Protein AF-A0A382S9G7-F1 (afdb_monomer_lite)

Sequence (93 aa):
MLIIFILILQFFRNPKIIVNSNDNYILSPVDGKIVIIEKVYEPEFFNKERLQVSIFMSPTNVHVTRYPMTGRVIYAKYHPGKYLVAWHPKSST

InterPro domains:
  IPR003817 Phosphatidylserine decarboxylase-related [PF02666] (7-91)
  IPR033175 Phosphatidylserine decarboxylase, prokaryotes [PTHR35809] (2-92)

Secondary structure (DSSP, 8-state):
-HHHHHHHHHHS----------TT----SSSSEEEEEEEEEETTTT-EEEEEEEEE--TTS------SSS---------------TTSGGG--

pLDDT: mean 88.78, std 10.1, range [52.78, 97.31]

Structure (mmCIF, N/CA/C/O backbone):
data_AF-A0A382S9G7-F1
#
_entry.id   AF-A0A382S9G7-F1
#
loop_
_atom_site.group_PDB
_atom_site.id
_atom_site.type_symbol
_atom_site.label_atom_id
_atom_site.label_alt_id
_atom_site.label_comp_id
_atom_site.label_asym_id
_atom_site.label_entity_id
_atom_site.label_seq_id
_atom_site.pdbx_PDB_ins_code
_atom_site.Cartn_x
_atom_site.Cartn_y
_atom_site.Cartn_z
_atom_site.occupancy
_atom_site.B_iso_or_equiv
_atom_site.auth_seq_id
_atom_site.auth_comp_id
_atom_site.auth_asym_id
_atom_site.auth_atom_id
_atom_site.pdbx_PDB_model_num
ATOM 1 N N . MET A 1 1 ? 10.169 15.137 -26.544 1.00 86.81 1 MET A N 1
ATOM 2 C CA . MET A 1 1 ? 9.301 13.969 -26.832 1.00 86.81 1 MET A CA 1
ATOM 3 C C . MET A 1 1 ? 9.861 12.664 -26.261 1.00 86.81 1 MET A C 1
ATOM 5 O O . MET A 1 1 ? 9.151 12.008 -25.513 1.00 86.81 1 MET A O 1
ATOM 9 N N . LEU A 1 2 ? 11.131 12.319 -26.520 1.00 93.94 2 LEU A N 1
ATOM 10 C CA . LEU A 1 2 ? 11.753 11.070 -26.044 1.00 93.94 2 LEU A CA 1
ATOM 11 C C . LEU A 1 2 ? 11.740 10.888 -24.511 1.00 93.94 2 LEU A C 1
ATOM 13 O O . LEU A 1 2 ? 11.417 9.811 -24.028 1.00 93.94 2 LEU A O 1
ATOM 17 N N . ILE A 1 3 ? 12.026 11.944 -23.742 1.00 93.88 3 ILE A N 1
ATOM 18 C CA . ILE A 1 3 ? 12.023 11.889 -22.266 1.00 93.88 3 ILE A CA 1
ATOM 19 C C . ILE A 1 3 ? 10.638 11.505 -21.724 1.00 93.88 3 ILE A C 1
ATOM 21 O O . ILE A 1 3 ? 10.528 10.630 -20.873 1.00 93.88 3 ILE A O 1
ATOM 25 N N . ILE A 1 4 ? 9.575 12.120 -22.251 1.00 93.06 4 ILE A N 1
ATOM 26 C CA . ILE A 1 4 ? 8.190 11.817 -21.856 1.00 93.06 4 ILE A CA 1
ATOM 27 C C . ILE A 1 4 ? 7.853 10.362 -22.186 1.00 93.06 4 ILE A C 1
ATOM 29 O O . ILE A 1 4 ? 7.275 9.665 -21.361 1.00 93.06 4 ILE A O 1
ATOM 33 N N . PHE A 1 5 ? 8.262 9.888 -23.363 1.00 94.06 5 PHE A N 1
ATOM 34 C CA . PHE A 1 5 ? 8.060 8.498 -23.756 1.00 94.06 5 PHE A CA 1
ATOM 35 C C . PHE A 1 5 ? 8.734 7.518 -22.780 1.00 94.06 5 PHE A C 1
ATOM 37 O O . PHE A 1 5 ? 8.098 6.569 -22.330 1.00 94.06 5 PHE A O 1
ATOM 44 N N . ILE A 1 6 ? 9.978 7.791 -22.372 1.00 93.75 6 ILE A N 1
ATOM 45 C CA . ILE A 1 6 ? 10.691 6.979 -21.374 1.00 93.75 6 ILE A CA 1
ATOM 46 C C . ILE A 1 6 ? 9.975 7.009 -20.018 1.00 93.75 6 ILE A C 1
ATOM 48 O O . ILE A 1 6 ? 9.834 5.964 -19.390 1.00 93.75 6 ILE A O 1
ATOM 52 N N . LEU A 1 7 ? 9.489 8.172 -19.571 1.00 91.25 7 LEU A N 1
ATOM 53 C CA . LEU A 1 7 ? 8.743 8.287 -18.313 1.00 91.25 7 LEU A CA 1
ATOM 54 C C . LEU A 1 7 ? 7.453 7.460 -18.330 1.00 91.25 7 LEU A C 1
ATOM 56 O O . LEU A 1 7 ? 7.157 6.784 -17.350 1.00 91.25 7 LEU A O 1
ATOM 60 N N . ILE A 1 8 ? 6.721 7.463 -19.447 1.00 91.50 8 ILE A N 1
ATOM 61 C CA . ILE A 1 8 ? 5.515 6.642 -19.618 1.00 91.50 8 ILE A CA 1
ATOM 62 C C . ILE A 1 8 ? 5.878 5.156 -19.532 1.00 91.50 8 ILE A C 1
ATOM 64 O O . ILE A 1 8 ? 5.282 4.424 -18.743 1.00 91.50 8 ILE A O 1
ATOM 68 N N . LEU A 1 9 ? 6.891 4.710 -20.280 1.00 92.44 9 LEU A N 1
ATOM 69 C CA . LEU A 1 9 ? 7.346 3.317 -20.226 1.00 92.44 9 LEU A CA 1
ATOM 70 C C . LEU A 1 9 ? 7.786 2.908 -18.815 1.00 92.44 9 LEU A C 1
ATOM 72 O O . LEU A 1 9 ? 7.471 1.812 -18.358 1.00 92.44 9 LEU A O 1
ATOM 76 N N . GLN A 1 10 ? 8.482 3.799 -18.110 1.00 90.62 10 GLN A N 1
ATOM 77 C CA . GLN A 1 10 ? 8.937 3.564 -16.746 1.00 90.62 10 GLN A CA 1
ATOM 78 C C . GLN A 1 10 ? 7.774 3.477 -15.749 1.00 90.62 10 GLN A C 1
ATOM 80 O O . GLN A 1 10 ? 7.828 2.659 -14.835 1.00 90.62 10 GLN A O 1
ATOM 85 N N . PHE A 1 11 ? 6.732 4.293 -15.913 1.00 90.38 11 PHE A N 1
ATOM 86 C CA . PHE A 1 11 ? 5.565 4.310 -15.031 1.00 90.38 11 PHE A CA 1
ATOM 87 C C . PHE A 1 11 ? 4.730 3.028 -15.166 1.00 90.38 11 PHE A C 1
ATOM 89 O O . PHE A 1 11 ? 4.347 2.425 -14.164 1.00 90.38 11 PHE A O 1
ATOM 96 N N . PHE A 1 12 ? 4.506 2.578 -16.405 1.00 91.69 12 PHE A N 1
ATOM 97 C CA . PHE A 1 12 ? 3.666 1.417 -16.726 1.00 91.69 12 PHE A CA 1
ATOM 98 C C . PHE A 1 12 ? 4.422 0.080 -16.792 1.00 91.69 12 PHE A C 1
ATOM 100 O O . PHE A 1 12 ? 3.850 -0.940 -17.181 1.00 91.69 12 PHE A O 1
ATOM 107 N N . ARG A 1 13 ? 5.706 0.047 -16.423 1.00 93.69 13 ARG A N 1
ATOM 108 C CA . ARG A 1 13 ? 6.484 -1.200 -16.393 1.00 93.69 13 ARG A CA 1
ATOM 109 C C . ARG A 1 13 ? 5.879 -2.212 -15.415 1.00 93.69 13 ARG A C 1
ATOM 111 O O . ARG A 1 13 ? 5.368 -1.846 -14.362 1.00 93.69 13 ARG A O 1
ATOM 118 N N . ASN A 1 14 ? 6.040 -3.498 -15.713 1.00 94.31 14 ASN A N 1
ATOM 119 C CA . ASN A 1 14 ? 5.652 -4.592 -14.822 1.00 94.31 14 ASN A CA 1
ATOM 120 C C . ASN A 1 14 ? 6.778 -5.640 -14.750 1.00 94.31 14 ASN A C 1
ATOM 122 O O . ASN A 1 14 ? 6.745 -6.628 -15.488 1.00 94.31 14 ASN A O 1
ATOM 126 N N . PRO A 1 15 ? 7.819 -5.415 -13.927 1.00 92.38 15 PRO A N 1
ATOM 127 C CA . PRO A 1 15 ? 8.893 -6.383 -13.766 1.00 92.38 15 PRO A CA 1
ATOM 128 C C . PRO A 1 15 ? 8.376 -7.660 -13.096 1.00 92.38 15 PRO A C 1
ATOM 130 O O . PRO A 1 15 ? 7.470 -7.628 -12.261 1.00 92.38 15 PRO A O 1
ATOM 133 N N . LYS A 1 16 ? 8.997 -8.795 -13.430 1.00 90.88 16 LYS A N 1
ATOM 134 C CA . LYS A 1 16 ? 8.806 -10.034 -12.669 1.00 90.88 16 LYS A CA 1
ATOM 135 C C . LYS A 1 16 ? 9.429 -9.854 -11.287 1.00 90.88 16 LYS A C 1
ATOM 137 O O . LYS A 1 16 ? 10.579 -9.435 -11.187 1.00 90.88 16 LYS A O 1
ATOM 142 N N . ILE A 1 17 ? 8.678 -10.188 -10.243 1.00 87.94 17 ILE A N 1
ATOM 143 C CA . ILE A 1 17 ? 9.144 -10.134 -8.857 1.00 87.94 17 ILE A CA 1
ATOM 144 C C . ILE A 1 17 ? 9.282 -11.569 -8.357 1.00 87.94 17 ILE A C 1
ATOM 146 O O . ILE A 1 17 ? 8.387 -12.387 -8.566 1.00 87.94 17 ILE A O 1
ATOM 150 N N . ILE A 1 18 ? 10.404 -11.866 -7.706 1.00 88.69 18 ILE A N 1
ATOM 151 C CA . ILE A 1 18 ? 10.616 -13.119 -6.984 1.00 88.69 18 ILE A CA 1
ATOM 152 C C . ILE A 1 18 ? 10.409 -12.799 -5.507 1.00 88.69 18 ILE A C 1
ATOM 154 O O . ILE A 1 18 ? 11.148 -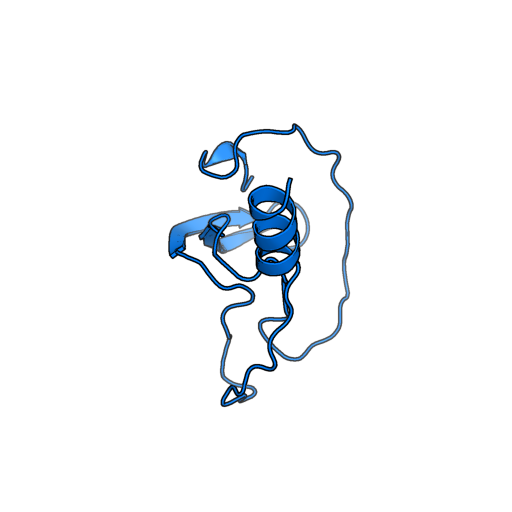12.000 -4.937 1.00 88.69 18 ILE A O 1
ATOM 158 N N . VAL A 1 19 ? 9.384 -13.392 -4.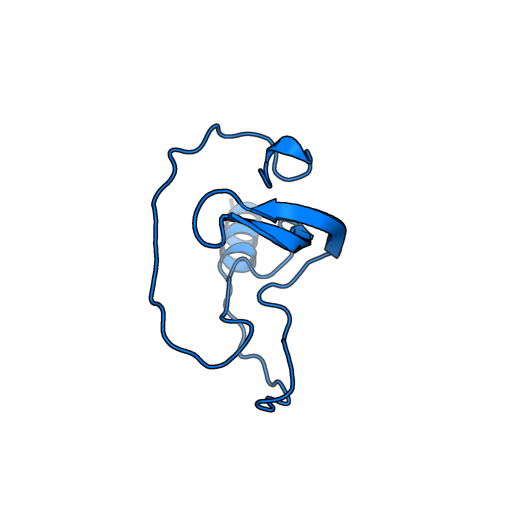902 1.00 87.69 19 VAL A N 1
ATOM 159 C CA . VAL A 1 19 ? 9.072 -13.232 -3.478 1.00 87.69 19 VAL A CA 1
ATOM 160 C C . VAL A 1 19 ? 9.027 -14.597 -2.817 1.00 87.69 19 VAL A C 1
ATOM 162 O O . VAL A 1 19 ? 8.581 -15.570 -3.421 1.00 87.69 19 VAL A O 1
ATOM 165 N N . ASN A 1 20 ? 9.477 -14.665 -1.567 1.00 85.19 20 ASN A N 1
ATOM 166 C CA . ASN A 1 20 ? 9.281 -15.851 -0.749 1.00 85.19 20 ASN A CA 1
ATOM 167 C C . ASN A 1 20 ? 7.857 -15.812 -0.177 1.00 85.19 20 ASN A C 1
ATOM 169 O O . ASN A 1 20 ? 7.604 -15.163 0.839 1.00 85.19 20 ASN A O 1
ATOM 173 N N . SER A 1 21 ? 6.910 -16.418 -0.889 1.00 82.31 21 SER A N 1
ATOM 174 C CA . SER A 1 21 ? 5.513 -16.497 -0.464 1.00 82.31 21 SER A CA 1
ATOM 175 C C . SER A 1 21 ? 5.317 -17.628 0.544 1.00 82.31 21 SER A C 1
ATOM 177 O O . SER A 1 21 ? 5.704 -18.765 0.283 1.00 82.31 21 SER A O 1
ATOM 179 N N . ASN A 1 22 ? 4.664 -17.328 1.663 1.00 87.88 22 ASN A N 1
ATOM 180 C CA . ASN A 1 22 ? 4.211 -18.302 2.652 1.00 87.88 22 ASN A CA 1
ATOM 181 C C . ASN A 1 22 ? 2.790 -17.914 3.079 1.00 87.88 22 ASN A C 1
ATOM 183 O O . ASN A 1 22 ? 2.496 -16.723 3.169 1.00 87.88 22 ASN A O 1
ATOM 187 N N . ASP A 1 23 ? 1.934 -18.888 3.382 1.00 86.94 23 ASP A N 1
ATOM 188 C CA . ASP A 1 23 ? 0.553 -18.636 3.820 1.00 86.94 23 ASP A CA 1
ATOM 189 C C . ASP A 1 23 ? 0.471 -17.856 5.144 1.00 86.94 23 ASP A C 1
ATOM 191 O O . ASP A 1 23 ? -0.544 -17.232 5.443 1.00 86.94 23 ASP A O 1
ATOM 195 N N . ASN A 1 24 ? 1.559 -17.836 5.918 1.00 90.38 24 ASN A N 1
ATOM 196 C CA . ASN A 1 24 ? 1.676 -17.060 7.151 1.00 90.38 24 ASN A CA 1
ATOM 197 C C . ASN A 1 24 ? 2.194 -15.626 6.940 1.00 90.38 24 ASN A C 1
ATOM 199 O O . ASN A 1 24 ? 2.356 -14.892 7.916 1.00 90.38 24 ASN A O 1
ATOM 203 N N . TYR A 1 25 ? 2.508 -15.218 5.705 1.00 91.69 25 TYR A N 1
ATOM 204 C CA . TYR A 1 25 ? 3.047 -13.890 5.404 1.00 91.69 25 TYR A CA 1
ATOM 205 C C . TYR A 1 25 ? 2.008 -13.002 4.724 1.00 91.69 25 TYR A C 1
ATOM 207 O O . TYR A 1 25 ? 1.318 -13.410 3.795 1.00 91.69 25 TYR A O 1
ATOM 215 N N . ILE A 1 26 ? 1.963 -11.741 5.156 1.00 91.75 26 ILE A N 1
ATOM 216 C CA . ILE A 1 26 ? 1.277 -10.666 4.440 1.00 91.75 26 ILE A CA 1
ATOM 217 C C . ILE A 1 26 ? 2.360 -9.861 3.728 1.00 91.75 26 ILE A C 1
ATOM 219 O O . ILE A 1 26 ? 3.186 -9.210 4.370 1.00 91.75 26 ILE A O 1
ATOM 223 N N . LEU A 1 27 ? 2.386 -9.944 2.402 1.00 93.88 27 LEU A N 1
ATOM 224 C CA . LEU A 1 27 ? 3.344 -9.231 1.566 1.00 93.88 27 LEU A CA 1
ATOM 225 C C . LEU A 1 27 ? 2.868 -7.802 1.290 1.00 93.88 27 LEU A C 1
ATOM 227 O O . LEU A 1 27 ? 1.676 -7.501 1.343 1.00 93.88 27 LEU A O 1
ATOM 231 N N . SER A 1 28 ? 3.804 -6.914 0.946 1.00 93.81 28 SER A N 1
ATOM 232 C CA . SER A 1 28 ? 3.433 -5.582 0.465 1.00 93.81 28 SER A CA 1
ATOM 233 C C . SER A 1 28 ? 2.715 -5.699 -0.887 1.00 93.81 28 SER A C 1
ATOM 235 O O . SER A 1 28 ? 3.263 -6.316 -1.804 1.00 93.81 28 SER A O 1
ATOM 237 N N . PRO A 1 29 ? 1.524 -5.097 -1.057 1.00 94.06 29 PRO A N 1
ATOM 238 C CA . PRO A 1 29 ? 0.797 -5.147 -2.324 1.00 94.06 29 PRO A CA 1
ATOM 239 C C . PRO A 1 29 ? 1.420 -4.252 -3.406 1.00 94.06 29 PRO A C 1
ATOM 241 O O . PRO A 1 29 ? 1.164 -4.455 -4.593 1.00 94.06 29 PRO A O 1
ATOM 244 N N . VAL A 1 30 ? 2.213 -3.252 -3.015 1.00 94.44 30 VAL A N 1
ATOM 245 C CA . VAL A 1 30 ? 2.790 -2.240 -3.910 1.00 94.44 30 VAL A CA 1
ATOM 246 C C . VAL A 1 30 ? 4.214 -1.868 -3.500 1.00 94.44 30 VAL A C 1
ATOM 248 O O . VAL A 1 30 ? 4.594 -2.004 -2.333 1.00 94.44 30 VAL A O 1
ATOM 251 N N . ASP A 1 31 ? 4.980 -1.341 -4.455 1.00 93.62 31 ASP A N 1
ATOM 252 C CA . ASP A 1 31 ? 6.241 -0.652 -4.182 1.00 93.62 31 ASP A CA 1
ATOM 253 C C . ASP A 1 31 ? 5.952 0.764 -3.686 1.00 93.62 31 ASP A C 1
ATOM 255 O O . ASP A 1 31 ? 5.241 1.526 -4.344 1.00 93.62 31 ASP A O 1
ATOM 259 N N . GLY A 1 32 ? 6.540 1.162 -2.563 1.00 93.56 32 GLY A N 1
ATOM 260 C CA . GLY A 1 32 ? 6.344 2.510 -2.056 1.00 93.56 32 GLY A CA 1
ATOM 261 C C . GLY A 1 32 ? 6.857 2.702 -0.642 1.00 93.56 32 GLY A C 1
ATOM 262 O O . GLY A 1 32 ? 7.589 1.876 -0.097 1.00 93.56 32 GLY A O 1
ATOM 263 N N . LYS A 1 33 ? 6.457 3.822 -0.047 1.00 94.19 33 LYS A N 1
ATOM 264 C CA . LYS A 1 33 ? 6.777 4.168 1.337 1.00 94.19 33 LYS A CA 1
ATOM 265 C C . LYS A 1 33 ? 5.533 4.016 2.199 1.00 94.19 33 LYS A C 1
ATOM 267 O O . LYS A 1 33 ? 4.481 4.545 1.850 1.00 94.19 33 LYS A O 1
ATOM 272 N N . ILE A 1 34 ? 5.660 3.349 3.343 1.00 94.62 34 ILE A N 1
ATOM 273 C CA . ILE A 1 34 ? 4.597 3.349 4.351 1.00 94.62 34 ILE A CA 1
ATOM 274 C C . ILE A 1 34 ? 4.468 4.770 4.907 1.00 94.62 34 ILE A C 1
ATOM 276 O O . ILE A 1 34 ? 5.446 5.342 5.392 1.00 94.62 34 ILE A O 1
ATOM 280 N N . VAL A 1 35 ? 3.270 5.343 4.803 1.00 93.81 35 VAL A N 1
ATOM 281 C CA . VAL A 1 35 ? 2.976 6.714 5.249 1.00 93.81 35 VAL A CA 1
ATOM 282 C C . VAL A 1 35 ? 2.066 6.760 6.471 1.00 93.81 35 VAL A C 1
ATOM 284 O O . VAL A 1 35 ? 2.127 7.733 7.214 1.00 93.81 35 VAL A O 1
ATOM 287 N N . ILE A 1 36 ? 1.252 5.723 6.701 1.00 93.50 36 ILE A N 1
ATOM 288 C CA . ILE A 1 36 ? 0.337 5.624 7.848 1.00 93.50 36 ILE A CA 1
ATOM 289 C C . ILE A 1 36 ? 0.300 4.167 8.325 1.00 93.50 36 ILE A C 1
ATOM 291 O O . ILE A 1 36 ? 0.174 3.258 7.501 1.00 93.50 36 ILE A O 1
ATOM 295 N N . ILE A 1 37 ? 0.384 3.963 9.642 1.00 95.31 37 ILE A N 1
ATOM 296 C CA . ILE A 1 37 ? 0.027 2.717 10.333 1.00 95.31 37 ILE A CA 1
ATOM 297 C C . ILE A 1 37 ? -0.796 3.117 11.556 1.00 95.31 37 ILE A C 1
ATOM 299 O O . ILE A 1 37 ? -0.238 3.626 12.526 1.00 95.31 37 ILE A O 1
ATOM 303 N N . GLU A 1 38 ? -2.109 2.912 11.522 1.00 94.81 38 GLU A N 1
ATOM 304 C CA . GLU A 1 38 ? -2.984 3.320 12.626 1.00 94.81 38 GLU A CA 1
ATOM 305 C C . GLU A 1 38 ? -4.231 2.441 12.742 1.00 94.81 38 GLU A C 1
ATOM 307 O O . GLU A 1 38 ? -4.568 1.684 11.830 1.00 94.81 38 GLU A O 1
ATOM 312 N N . LYS A 1 39 ? -4.910 2.510 13.890 1.00 96.69 39 LYS A N 1
ATOM 313 C CA . LYS A 1 39 ? -6.214 1.868 14.066 1.00 96.69 39 LYS A CA 1
ATOM 314 C C . LYS A 1 39 ? -7.307 2.810 13.570 1.00 96.69 39 LYS A C 1
ATOM 316 O O . LYS A 1 39 ? -7.412 3.925 14.067 1.00 96.69 39 LYS A O 1
ATOM 321 N N . VAL A 1 40 ? -8.137 2.335 12.649 1.00 94.94 40 VAL A N 1
ATOM 322 C CA . VAL A 1 40 ? -9.285 3.071 12.105 1.00 94.94 40 VAL A CA 1
ATOM 323 C C . VAL A 1 40 ? -10.547 2.231 12.210 1.00 94.94 40 VAL A C 1
ATOM 325 O O . VAL A 1 40 ? -10.500 1.004 12.103 1.00 94.94 40 VAL A O 1
ATOM 328 N N . TYR A 1 41 ? -11.689 2.878 12.414 1.00 96.12 41 TYR A N 1
ATOM 329 C CA . TYR A 1 41 ? -12.981 2.214 12.287 1.00 96.12 41 TYR A CA 1
ATOM 330 C C . TYR A 1 41 ? -13.305 2.030 10.800 1.00 96.12 41 TYR A C 1
ATOM 332 O O . TYR A 1 41 ? -13.376 3.012 10.068 1.00 96.12 41 TYR A O 1
ATOM 340 N N . GLU A 1 42 ? -13.483 0.784 10.355 1.00 94.62 42 GLU A N 1
ATOM 341 C CA . GLU A 1 42 ? -13.815 0.445 8.968 1.00 94.62 42 GLU A CA 1
ATOM 342 C C . GLU A 1 42 ? -15.338 0.210 8.866 1.00 94.62 42 GLU A C 1
ATOM 344 O O . GLU A 1 42 ? -15.820 -0.807 9.378 1.00 94.62 42 GLU A O 1
ATOM 349 N N . PRO A 1 43 ? -16.117 1.148 8.289 1.00 93.62 43 PRO A N 1
ATOM 350 C CA . PRO A 1 43 ? -17.581 1.130 8.340 1.00 93.62 43 PRO A CA 1
ATOM 351 C C . PRO A 1 43 ? -18.243 0.323 7.214 1.00 93.62 43 PRO A C 1
ATOM 353 O O . PRO A 1 43 ? -19.464 0.203 7.187 1.00 93.62 43 PRO A O 1
ATOM 356 N N . GLU A 1 44 ? -17.487 -0.165 6.237 1.00 92.56 44 GLU A N 1
ATOM 357 C CA . GLU A 1 44 ? -18.037 -0.599 4.960 1.00 92.56 44 GLU A CA 1
ATOM 358 C C . GLU A 1 44 ? -18.197 -2.113 4.859 1.00 92.56 44 GLU A C 1
ATOM 360 O O . GLU A 1 44 ? -19.240 -2.598 4.415 1.00 92.56 44 GLU A O 1
ATOM 365 N N . PHE A 1 45 ? -17.197 -2.869 5.310 1.00 94.00 45 PHE A N 1
ATOM 366 C CA . PHE A 1 45 ? -17.229 -4.329 5.280 1.00 94.00 45 PHE A CA 1
ATOM 367 C C . PHE A 1 45 ? -17.216 -4.943 6.684 1.00 94.00 45 PHE A C 1
ATOM 369 O O . PHE A 1 45 ? -17.981 -5.858 6.986 1.00 94.00 45 PHE A O 1
ATOM 376 N N . PHE A 1 46 ? -16.359 -4.442 7.569 1.00 94.38 46 PHE A N 1
ATOM 377 C CA . PHE A 1 46 ? -16.097 -5.020 8.879 1.00 94.38 46 PHE A CA 1
ATOM 378 C C . PHE A 1 46 ? -16.919 -4.407 10.013 1.00 94.38 46 PHE A C 1
ATOM 380 O O . PHE A 1 46 ? -17.133 -5.109 11.002 1.00 94.38 46 PHE A O 1
ATOM 387 N N . ASN A 1 47 ? -17.345 -3.144 9.895 1.00 95.81 47 ASN A N 1
ATOM 388 C CA . ASN A 1 47 ? -18.059 -2.383 10.931 1.00 95.81 47 ASN A CA 1
ATOM 389 C C . ASN A 1 47 ? -17.363 -2.420 12.307 1.00 95.81 47 ASN A C 1
ATOM 391 O O . ASN A 1 47 ? -17.996 -2.652 13.337 1.00 95.81 47 ASN A O 1
ATOM 395 N N . LYS A 1 48 ? -16.032 -2.277 12.324 1.00 97.31 48 LYS A N 1
ATOM 396 C CA . LYS A 1 48 ? -15.207 -2.332 13.547 1.00 97.31 48 LYS A CA 1
ATOM 397 C C . LYS A 1 48 ? -13.824 -1.730 13.339 1.00 97.31 48 LYS A C 1
ATOM 399 O O . LYS A 1 48 ? -13.401 -1.494 12.209 1.00 97.31 48 LYS A O 1
ATOM 404 N N . GLU A 1 49 ? -13.093 -1.551 14.435 1.00 97.31 49 GLU A N 1
ATOM 405 C CA . GLU A 1 49 ? -11.696 -1.118 14.395 1.00 97.31 49 GLU A CA 1
ATOM 406 C C . GLU A 1 49 ? -10.786 -2.147 13.711 1.00 97.31 49 GLU A C 1
ATOM 408 O O . GLU A 1 49 ? -10.812 -3.347 14.010 1.00 97.31 49 GLU A O 1
ATOM 413 N N . ARG A 1 50 ? -9.948 -1.659 12.798 1.00 96.44 50 ARG A N 1
ATOM 414 C CA . ARG A 1 50 ? -8.952 -2.411 12.035 1.00 96.44 50 ARG A CA 1
ATOM 415 C C . ARG A 1 50 ? -7.644 -1.634 11.972 1.00 96.44 50 ARG A C 1
ATOM 417 O O . ARG A 1 50 ? -7.627 -0.418 12.111 1.00 96.44 50 ARG A O 1
ATOM 424 N N . LEU A 1 51 ? -6.544 -2.348 11.755 1.00 95.31 51 LEU A N 1
ATOM 425 C CA . LEU A 1 51 ? -5.260 -1.722 11.461 1.00 95.31 51 LEU A CA 1
ATOM 426 C C . LEU A 1 51 ? -5.229 -1.330 9.978 1.00 95.31 51 LEU A C 1
ATOM 428 O O . LEU A 1 51 ? -5.323 -2.205 9.117 1.00 95.31 51 LEU A O 1
ATOM 432 N N . GLN A 1 52 ? -5.086 -0.040 9.687 1.00 94.31 52 GLN A N 1
ATOM 433 C CA . GLN A 1 52 ? -4.850 0.477 8.345 1.00 94.31 52 GLN A CA 1
ATOM 434 C C . GLN A 1 52 ? -3.354 0.674 8.126 1.00 94.31 52 GLN A C 1
ATOM 436 O O . GLN A 1 52 ? -2.668 1.299 8.933 1.00 94.31 52 GLN A O 1
ATOM 441 N N . VAL A 1 53 ? -2.868 0.176 6.991 1.00 94.38 53 VAL A N 1
ATOM 442 C CA . VAL A 1 53 ? -1.512 0.421 6.497 1.00 94.38 53 VAL A CA 1
ATOM 443 C C . VAL A 1 53 ? -1.637 1.128 5.153 1.00 94.38 53 VAL A C 1
ATOM 445 O O . VAL A 1 53 ? -2.129 0.540 4.192 1.00 94.38 53 VAL A O 1
ATOM 448 N N . SER A 1 54 ? -1.204 2.387 5.081 1.00 93.44 54 SER A N 1
ATOM 449 C CA . SER A 1 54 ? -1.209 3.157 3.831 1.00 93.44 54 SER A CA 1
ATOM 450 C C . SER A 1 54 ? 0.187 3.212 3.228 1.00 93.44 54 SER A C 1
ATOM 452 O O . SER A 1 54 ? 1.150 3.576 3.908 1.00 93.44 54 SER A O 1
ATOM 454 N N . ILE A 1 55 ? 0.286 2.898 1.936 1.00 94.44 55 ILE A N 1
ATOM 455 C CA . ILE A 1 55 ? 1.539 2.908 1.178 1.00 94.44 55 ILE A CA 1
ATOM 456 C C . ILE A 1 55 ? 1.422 3.932 0.051 1.00 94.44 55 ILE A C 1
ATOM 458 O O . ILE A 1 55 ? 0.516 3.857 -0.775 1.00 94.44 55 ILE A O 1
ATOM 462 N N . PHE A 1 56 ? 2.348 4.885 0.016 1.00 93.38 56 PHE A N 1
ATOM 463 C CA . PHE A 1 56 ? 2.440 5.884 -1.040 1.00 93.38 56 PHE A CA 1
ATOM 464 C C . PHE A 1 56 ? 3.385 5.409 -2.146 1.00 93.38 56 PHE A C 1
ATOM 466 O O . PHE A 1 56 ? 4.561 5.133 -1.887 1.00 93.38 56 PHE A O 1
ATOM 473 N N . MET A 1 57 ? 2.873 5.356 -3.376 1.00 93.06 57 MET A N 1
ATOM 474 C CA . MET A 1 57 ? 3.640 5.051 -4.583 1.00 93.06 57 MET A CA 1
ATOM 475 C C . MET A 1 57 ? 4.080 6.361 -5.233 1.00 93.06 57 MET A C 1
ATOM 477 O O . MET A 1 57 ? 3.255 7.159 -5.676 1.00 93.06 57 MET A O 1
ATOM 481 N N . SER A 1 58 ? 5.384 6.606 -5.274 1.00 91.50 58 SER A N 1
ATOM 482 C CA . SER A 1 58 ? 5.937 7.735 -6.022 1.00 91.50 58 SER A CA 1
ATOM 483 C C . SER A 1 58 ? 5.928 7.443 -7.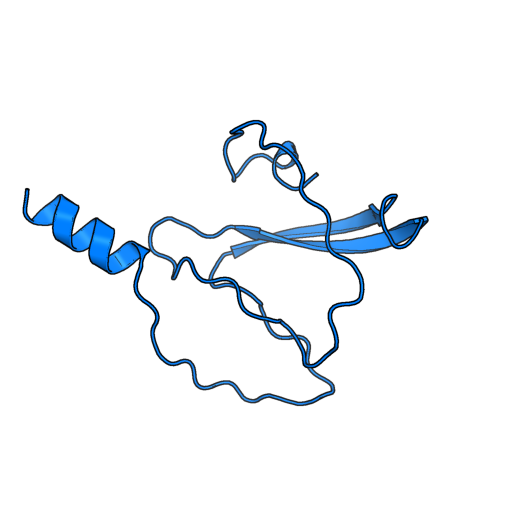530 1.00 91.50 58 SER A C 1
ATOM 485 O O . SER A 1 58 ? 5.971 6.272 -7.905 1.00 91.50 58 SER A O 1
ATOM 487 N N . PRO A 1 59 ? 5.980 8.461 -8.414 1.00 87.44 59 PRO A N 1
ATOM 488 C CA . PRO A 1 59 ? 5.982 8.278 -9.873 1.00 87.44 59 PRO A CA 1
ATOM 489 C C . PRO A 1 59 ? 7.078 7.352 -10.429 1.00 87.44 59 PRO A C 1
ATOM 491 O O . PRO A 1 59 ? 6.956 6.854 -11.544 1.00 87.44 59 PRO A O 1
ATOM 494 N N . THR A 1 60 ? 8.153 7.116 -9.673 1.00 89.56 60 THR A N 1
ATOM 495 C CA . THR A 1 60 ? 9.253 6.219 -10.059 1.00 89.56 60 THR A CA 1
ATOM 496 C C . THR A 1 60 ? 9.041 4.770 -9.604 1.00 89.56 60 THR A C 1
ATOM 498 O O . THR A 1 60 ? 9.745 3.871 -10.078 1.00 89.56 60 THR A O 1
ATOM 501 N N . ASN A 1 61 ? 8.081 4.512 -8.710 1.00 92.81 61 ASN A N 1
ATOM 502 C CA . ASN A 1 61 ? 7.695 3.163 -8.307 1.00 92.81 61 ASN A CA 1
ATOM 503 C C . ASN A 1 61 ? 6.937 2.441 -9.433 1.00 92.81 61 ASN A C 1
ATOM 505 O O . ASN A 1 61 ? 6.441 3.047 -10.381 1.00 92.81 61 ASN A O 1
ATOM 509 N N . VAL A 1 62 ? 6.876 1.113 -9.350 1.00 92.38 62 VAL A N 1
ATOM 510 C CA . VAL A 1 62 ? 6.083 0.290 -10.271 1.00 92.38 62 VAL A CA 1
ATOM 511 C C . VAL A 1 62 ? 4.608 0.461 -9.922 1.00 92.38 62 VAL A C 1
ATOM 513 O O . VAL A 1 62 ? 4.200 -0.021 -8.874 1.00 92.38 62 VAL A O 1
ATOM 516 N N . HIS A 1 63 ? 3.803 1.096 -10.783 1.00 92.56 63 HIS A N 1
ATOM 517 C CA . HIS A 1 63 ? 2.377 1.380 -10.533 1.00 92.56 63 HIS A CA 1
ATOM 518 C C . HIS A 1 63 ? 1.480 0.163 -10.789 1.00 92.56 63 HIS A C 1
ATOM 520 O O . HIS A 1 63 ? 0.570 0.190 -11.614 1.00 92.56 63 HIS A O 1
ATOM 526 N N . VAL A 1 64 ? 1.763 -0.932 -10.082 1.00 92.88 64 VAL A N 1
ATOM 527 C CA . VAL A 1 64 ? 1.009 -2.187 -10.147 1.00 92.88 64 VAL A CA 1
ATOM 528 C C . VAL A 1 64 ? 0.669 -2.639 -8.732 1.00 92.88 64 VAL A C 1
ATOM 530 O O . VAL A 1 64 ? 1.564 -2.977 -7.957 1.00 92.88 64 VAL A O 1
ATOM 533 N N . THR A 1 65 ? -0.627 -2.699 -8.425 1.00 93.50 65 THR A N 1
ATOM 534 C CA . THR A 1 65 ? -1.150 -3.263 -7.175 1.00 93.50 65 THR A CA 1
ATOM 535 C C . THR A 1 65 ? -1.327 -4.768 -7.314 1.00 93.50 65 THR A C 1
ATOM 537 O O . THR A 1 65 ? -1.996 -5.242 -8.230 1.00 93.50 65 THR A O 1
ATOM 540 N N . ARG A 1 66 ? -0.719 -5.525 -6.402 1.00 91.94 66 ARG A N 1
ATOM 541 C CA . ARG A 1 66 ? -0.792 -6.989 -6.325 1.00 91.94 66 ARG A CA 1
ATOM 542 C C . ARG A 1 66 ? -1.510 -7.419 -5.049 1.00 91.94 66 ARG A C 1
ATOM 544 O O . ARG A 1 66 ? -1.700 -6.627 -4.129 1.00 91.94 66 ARG A O 1
ATOM 551 N N . TYR A 1 67 ? -1.911 -8.684 -4.992 1.00 92.06 67 TYR A N 1
ATOM 552 C CA . TYR A 1 67 ? -2.533 -9.246 -3.798 1.00 92.06 67 TYR A CA 1
ATOM 553 C C . TYR A 1 67 ? -1.479 -9.485 -2.705 1.00 92.06 67 TYR A C 1
ATOM 555 O O . TYR A 1 67 ? -0.446 -10.088 -2.995 1.00 92.06 67 TYR A O 1
ATOM 563 N N . PRO A 1 68 ? -1.724 -9.042 -1.459 1.00 92.25 68 PRO A N 1
ATOM 564 C CA . PRO A 1 68 ? -0.769 -9.207 -0.363 1.00 92.25 68 PRO A CA 1
ATOM 565 C C . PRO A 1 68 ? -0.729 -10.640 0.195 1.00 92.25 68 PRO A C 1
ATOM 567 O O . PRO A 1 68 ? 0.227 -11.005 0.872 1.00 92.25 68 PRO A O 1
ATOM 570 N N . MET A 1 69 ? -1.758 -11.451 -0.073 1.00 91.94 69 MET A N 1
ATOM 571 C CA . MET A 1 69 ? -1.871 -12.849 0.355 1.00 91.94 69 MET A CA 1
ATOM 572 C C . MET A 1 69 ? -2.797 -13.639 -0.582 1.00 91.94 69 MET A C 1
ATOM 574 O O . MET A 1 69 ? -3.592 -13.049 -1.320 1.00 91.94 69 MET A O 1
ATOM 578 N N . THR A 1 70 ? -2.736 -14.969 -0.513 1.00 90.75 70 THR A N 1
ATOM 579 C CA . THR A 1 70 ? -3.683 -15.869 -1.188 1.00 90.75 70 THR A CA 1
ATOM 580 C C . THR A 1 70 ? -5.068 -15.767 -0.548 1.00 90.75 70 THR A C 1
ATOM 582 O O . THR A 1 70 ? -5.200 -15.736 0.674 1.00 90.75 70 THR A O 1
ATOM 585 N N . GLY A 1 71 ? -6.126 -15.740 -1.358 1.00 90.62 71 GLY A N 1
ATOM 586 C CA . GLY A 1 71 ? -7.493 -15.699 -0.848 1.00 90.62 71 GLY A CA 1
ATOM 587 C C . GLY A 1 71 ? -8.544 -15.591 -1.946 1.00 90.62 71 GLY A C 1
ATOM 588 O O . GLY A 1 71 ? -8.239 -15.639 -3.136 1.00 90.62 71 GLY A O 1
ATOM 589 N N . ARG A 1 72 ? -9.803 -15.430 -1.530 1.00 94.62 72 ARG A N 1
ATOM 590 C CA . ARG A 1 72 ? -10.948 -15.223 -2.423 1.00 94.62 72 ARG A CA 1
ATOM 591 C C . ARG A 1 72 ? -11.525 -13.829 -2.209 1.00 94.62 72 ARG A C 1
ATOM 593 O O . ARG A 1 72 ? -11.812 -13.450 -1.077 1.00 94.62 72 ARG A O 1
ATOM 600 N N . VAL A 1 73 ? -11.746 -13.096 -3.297 1.00 94.00 73 VAL A N 1
ATOM 601 C CA . VAL A 1 73 ? -12.460 -11.814 -3.255 1.00 94.00 73 VAL A CA 1
ATOM 602 C C . VAL A 1 73 ? -13.938 -12.091 -2.977 1.00 94.00 73 VAL A C 1
ATOM 604 O O . VAL A 1 73 ? -14.606 -12.751 -3.770 1.00 94.00 73 VAL A O 1
ATOM 607 N N . ILE A 1 74 ? -14.436 -11.620 -1.834 1.00 96.06 74 ILE A N 1
ATOM 608 C CA . ILE A 1 74 ? -15.838 -11.790 -1.404 1.00 96.06 74 ILE A CA 1
ATOM 609 C C . ILE A 1 74 ? -16.629 -10.478 -1.395 1.00 96.06 74 ILE A C 1
ATOM 611 O O . ILE A 1 74 ? -17.844 -10.501 -1.231 1.00 96.06 74 ILE A O 1
ATOM 615 N N . TYR A 1 75 ? -15.949 -9.344 -1.567 1.00 94.50 75 TYR A N 1
ATOM 616 C CA . TYR A 1 75 ? -16.540 -8.012 -1.558 1.00 94.50 75 TYR A CA 1
ATOM 617 C C . TYR A 1 75 ? -15.713 -7.065 -2.433 1.00 94.5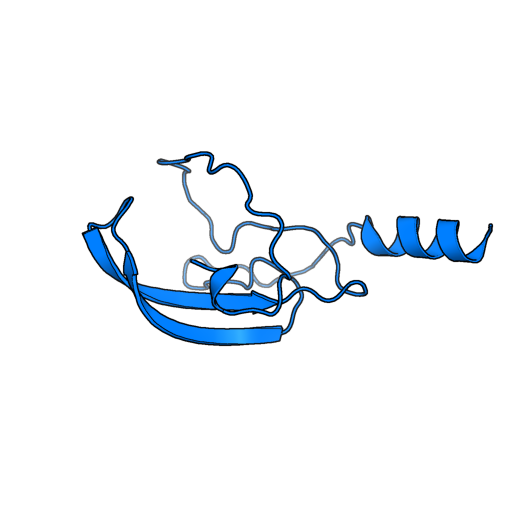0 75 TYR A C 1
ATOM 619 O O . TYR A 1 75 ? -14.484 -7.083 -2.370 1.00 94.50 75 TYR A O 1
ATOM 627 N N . ALA A 1 76 ? -16.385 -6.249 -3.245 1.00 92.88 76 ALA A N 1
ATOM 628 C CA . ALA A 1 76 ? -15.787 -5.179 -4.035 1.00 92.88 76 ALA A CA 1
ATOM 629 C C . ALA A 1 76 ? -16.829 -4.071 -4.238 1.00 92.88 76 ALA A C 1
ATOM 631 O O . ALA A 1 76 ? -17.971 -4.358 -4.598 1.00 92.88 76 ALA A O 1
ATOM 632 N N . LYS A 1 77 ? -16.439 -2.814 -4.017 1.00 92.25 77 LYS A N 1
ATOM 633 C CA . LYS A 1 77 ? -17.312 -1.646 -4.163 1.00 92.25 77 LYS A CA 1
ATOM 634 C C . LYS A 1 77 ? -16.559 -0.508 -4.845 1.00 92.25 77 LYS A C 1
ATOM 636 O O . LYS A 1 77 ? -15.404 -0.245 -4.524 1.00 92.25 77 LYS A O 1
ATOM 641 N N . TYR A 1 78 ? -17.212 0.141 -5.807 1.00 91.44 78 TYR A N 1
ATOM 642 C CA . TYR A 1 78 ? -16.665 1.303 -6.504 1.00 91.44 78 TYR A CA 1
ATOM 643 C C . TYR A 1 78 ? -17.034 2.597 -5.776 1.00 91.44 78 TYR A C 1
ATOM 645 O O . TYR A 1 78 ? -18.192 2.797 -5.406 1.00 91.44 78 TYR A O 1
ATOM 653 N N . HIS A 1 79 ? -16.051 3.486 -5.650 1.00 85.88 79 HIS A N 1
ATOM 654 C CA . HIS A 1 79 ? -16.195 4.823 -5.086 1.00 85.88 79 HIS A CA 1
ATOM 655 C C . HIS A 1 79 ? -15.758 5.870 -6.113 1.00 85.88 79 HIS A C 1
ATOM 657 O O . HIS A 1 79 ? -14.604 5.832 -6.551 1.00 85.88 79 HIS A O 1
ATOM 663 N N . PRO A 1 80 ? -16.634 6.812 -6.512 1.00 88.44 80 PRO A N 1
ATOM 664 C CA . PRO A 1 80 ? -16.248 7.915 -7.383 1.00 88.44 80 PRO A CA 1
ATOM 665 C C . PRO A 1 80 ? -15.124 8.754 -6.765 1.00 88.44 80 PRO A C 1
ATOM 667 O O . PRO A 1 80 ? -15.225 9.230 -5.632 1.00 88.44 80 PRO A O 1
ATOM 670 N N . GLY A 1 81 ? -14.040 8.935 -7.518 1.00 81.94 81 GLY A N 1
ATOM 671 C CA . GLY A 1 81 ? -12.858 9.651 -7.052 1.00 81.94 81 GLY A CA 1
ATOM 672 C C . GLY A 1 81 ? -13.098 11.153 -6.884 1.00 81.94 81 GLY A C 1
ATOM 673 O O . GLY A 1 81 ? -13.778 11.785 -7.687 1.00 81.94 81 GLY A O 1
ATOM 674 N N . LYS A 1 82 ? -12.469 11.741 -5.861 1.00 78.50 82 LYS A N 1
ATOM 675 C CA . LYS A 1 82 ? -12.448 13.198 -5.619 1.00 78.50 82 LYS A CA 1
ATOM 676 C C . LYS A 1 82 ? -11.221 13.900 -6.223 1.00 78.50 82 LYS A C 1
ATOM 678 O O . LYS A 1 82 ? -11.062 15.099 -6.033 1.00 78.50 82 LYS A O 1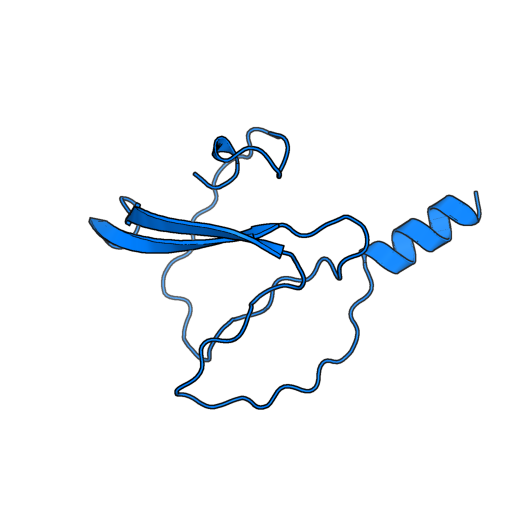
ATOM 683 N N . TYR A 1 83 ? -10.344 13.150 -6.903 1.00 75.31 83 TYR A N 1
ATOM 684 C CA . TYR A 1 83 ? -9.089 13.625 -7.515 1.00 75.31 83 TYR A CA 1
ATOM 685 C C . TYR A 1 83 ? -8.186 14.429 -6.559 1.00 75.31 83 TYR A C 1
ATOM 687 O O . TYR A 1 83 ? -7.519 15.383 -6.955 1.00 75.31 83 TYR A O 1
ATOM 695 N N . LEU A 1 84 ? -8.169 14.037 -5.281 1.00 75.19 84 LEU A N 1
ATOM 696 C CA . LEU A 1 84 ? -7.293 14.625 -4.272 1.00 75.19 84 LEU A CA 1
ATOM 697 C C . LEU A 1 84 ? -5.845 14.166 -4.474 1.00 75.19 84 LEU A C 1
ATOM 699 O O . LEU A 1 84 ? -5.575 13.078 -4.983 1.00 75.19 84 LEU A O 1
ATOM 703 N N . VAL A 1 85 ? -4.901 14.997 -4.034 1.00 66.06 85 VAL A N 1
ATOM 704 C CA . VAL A 1 85 ? -3.476 14.662 -4.084 1.00 66.06 85 VAL A CA 1
ATOM 705 C C . VAL A 1 85 ? -3.166 13.461 -3.185 1.00 66.06 85 VAL A C 1
ATOM 707 O O . VAL A 1 85 ? -3.544 13.423 -2.013 1.00 66.06 85 VAL A O 1
ATOM 710 N N . ALA A 1 86 ? -2.466 12.465 -3.727 1.00 63.88 86 ALA A N 1
ATOM 711 C CA . ALA A 1 86 ? -2.308 11.149 -3.096 1.00 63.88 86 ALA A CA 1
ATOM 712 C C . ALA A 1 86 ? -1.465 11.142 -1.803 1.00 63.88 86 ALA A C 1
ATOM 714 O O . ALA A 1 86 ? -1.478 10.157 -1.074 1.00 63.88 86 ALA A O 1
ATOM 715 N N . TRP A 1 87 ? -0.738 12.221 -1.495 1.00 60.97 87 TRP A N 1
ATOM 716 C CA . TRP A 1 87 ? 0.026 12.349 -0.245 1.00 60.97 87 TRP A CA 1
ATOM 717 C C . TRP A 1 87 ? -0.783 12.952 0.911 1.00 60.97 87 TRP A C 1
ATOM 719 O O . TRP A 1 87 ? -0.283 13.021 2.033 1.00 60.97 87 TRP A O 1
ATOM 729 N N . HIS A 1 88 ? -2.010 13.425 0.666 1.00 66.00 88 HIS A N 1
ATOM 730 C CA . HIS A 1 88 ? -2.863 13.929 1.738 1.00 66.00 88 HIS A CA 1
ATOM 731 C C . HIS A 1 88 ? -3.548 12.746 2.446 1.00 66.00 88 HIS A C 1
ATOM 733 O O . HIS A 1 88 ? -4.156 11.923 1.766 1.00 66.00 88 HIS A O 1
ATOM 739 N N . PRO A 1 89 ? -3.573 12.690 3.793 1.00 61.88 89 PRO A N 1
ATOM 740 C CA . PRO A 1 89 ? -4.252 11.619 4.541 1.00 61.88 89 PRO A CA 1
ATOM 741 C C . PRO A 1 89 ? -5.724 11.375 4.147 1.00 61.88 89 PRO A C 1
ATOM 743 O O . PRO A 1 89 ? -6.222 10.259 4.230 1.00 61.88 89 PRO A O 1
ATOM 746 N N . LYS A 1 90 ? -6.406 12.417 3.646 1.00 57.97 90 LYS A N 1
ATOM 747 C CA . LYS A 1 90 ? -7.803 12.394 3.183 1.00 57.97 90 LYS A CA 1
ATOM 748 C C . LYS A 1 90 ? -8.010 11.627 1.874 1.00 57.97 90 LYS A C 1
ATOM 750 O O 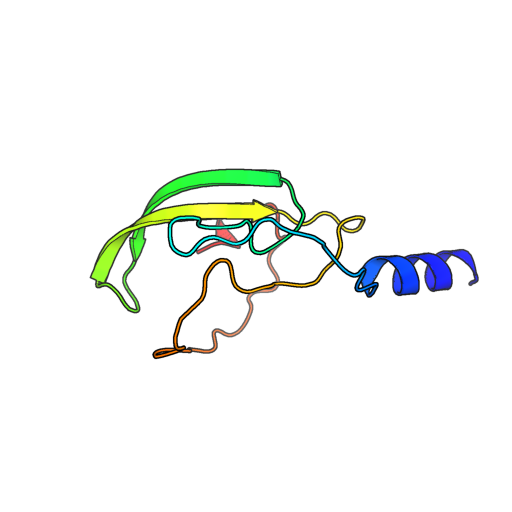. LYS A 1 90 ? -9.145 11.431 1.464 1.00 57.97 90 LYS A O 1
ATOM 755 N N . SER A 1 91 ? -6.929 11.264 1.190 1.00 60.78 91 SER A N 1
ATOM 756 C CA . SER A 1 91 ? -6.967 10.469 -0.040 1.00 60.78 91 SER A CA 1
ATOM 757 C C . SER A 1 91 ? -6.999 8.964 0.246 1.00 60.78 91 SER A C 1
ATOM 759 O O . SER A 1 91 ? -7.236 8.186 -0.672 1.00 60.78 91 SER A O 1
ATOM 761 N N . SER A 1 92 ? -6.778 8.568 1.505 1.00 56.41 92 SER A N 1
ATOM 762 C CA . SER A 1 92 ? -6.792 7.177 1.979 1.00 56.41 92 SER A CA 1
ATOM 763 C C . SER A 1 92 ? -8.020 6.851 2.844 1.00 56.41 92 SER A C 1
ATOM 765 O O . SER A 1 92 ? -8.002 5.843 3.551 1.00 56.41 92 SER A O 1
ATOM 767 N N . THR A 1 93 ? -9.039 7.722 2.837 1.00 52.78 93 THR A N 1
ATOM 768 C CA . THR A 1 93 ? -10.298 7.600 3.599 1.00 52.78 93 THR A CA 1
ATOM 769 C C . THR A 1 93 ? -11.504 7.470 2.686 1.00 52.78 93 THR A C 1
ATOM 771 O O . THR A 1 93 ? -11.511 8.124 1.617 1.00 52.78 93 THR A O 1
#

Radius of gyration: 15.93 Å; chains: 1; bounding box: 30×33×41 Å

Organism: NCBI:txid408172

Foldseek 3Di:
DVVVVVLVCQAADDDDDDDDDDQPFQAQQFDADWDDWDWDQDCPPPRGTDTDTDGDDDSNTHPGGHGRHDDDDPDDDDDDDPPDDCNDPVNVD